Protein AF-A0A9J5XJ11-F1 (afdb_monomer)

Secondary structure (DSSP, 8-state):
---HHHHHHH---GGGS-TT-SS-----EEEEEEEEEEEE-SS-EEEEEEEEEE-TT--EEEEEEEEETTS-EEEEE-PPPP-

Mean predicted aligned error: 7.83 Å

Radius of gyration: 14.45 Å; Cα contacts (8 Å, |Δi|>4): 140; chains: 1; bounding box: 34×23×38 Å

pLDDT: mean 79.53, std 13.99, range [31.28, 92.75]

Organism: Solanum commersonii (NCBI:txid4109)

Sequence (83 aa):
MATEMELAKQSVPINKILKSSVDSVMRVLVIRRGSVIPY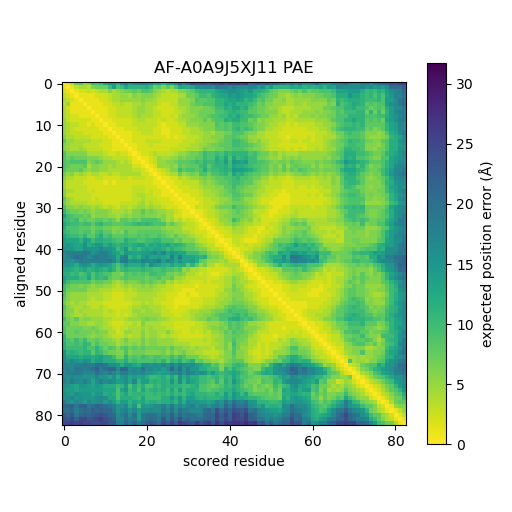KNSRHEGTFRTIILVDEEVTTLTLSLTLFYNGSYLLYLSHPSPA

Structure (mmCIF, N/CA/C/O backbone):
data_AF-A0A9J5XJ11-F1
#
_entry.id   AF-A0A9J5XJ11-F1
#
loop_
_atom_site.group_PDB
_atom_site.id
_atom_site.type_symbol
_atom_site.label_atom_id
_atom_site.label_alt_id
_atom_site.label_comp_id
_atom_site.label_asym_id
_atom_site.label_entity_id
_atom_site.label_seq_id
_atom_site.pdbx_PDB_ins_code
_atom_site.Cartn_x
_atom_site.Cartn_y
_atom_site.Cartn_z
_atom_site.occupancy
_atom_site.B_iso_or_equiv
_atom_site.auth_seq_id
_atom_site.auth_comp_id
_atom_site.auth_asym_id
_atom_site.auth_atom_id
_atom_site.pdbx_PDB_model_num
ATOM 1 N N . MET A 1 1 ? 13.669 -1.732 15.814 1.00 69.94 1 MET A N 1
ATOM 2 C CA . MET A 1 1 ? 12.490 -1.855 14.931 1.00 69.94 1 MET A CA 1
ATOM 3 C C . MET A 1 1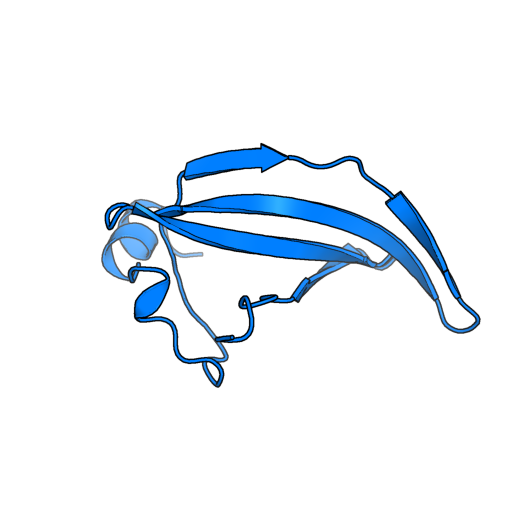 ? 11.291 -2.102 15.820 1.00 69.94 1 MET A C 1
ATOM 5 O O . MET A 1 1 ? 11.423 -2.917 16.724 1.00 69.94 1 MET A O 1
ATOM 9 N N . ALA A 1 2 ? 10.191 -1.379 15.613 1.00 76.19 2 ALA A N 1
ATOM 10 C CA . ALA A 1 2 ? 8.950 -1.631 16.339 1.00 76.19 2 ALA A CA 1
ATOM 11 C C . ALA A 1 2 ? 8.387 -3.008 15.953 1.00 76.19 2 ALA A C 1
ATOM 13 O O . ALA A 1 2 ? 8.512 -3.438 14.805 1.00 76.19 2 ALA A O 1
ATOM 14 N N . THR A 1 3 ? 7.797 -3.703 16.915 1.00 89.38 3 THR A N 1
ATOM 15 C CA . THR A 1 3 ? 7.071 -4.955 16.695 1.00 89.38 3 THR A CA 1
ATOM 16 C C . THR A 1 3 ? 5.774 -4.696 15.930 1.00 89.38 3 THR A C 1
ATOM 18 O O . THR A 1 3 ? 5.232 -3.590 15.951 1.00 89.38 3 THR A O 1
ATOM 21 N N . GLU A 1 4 ? 5.226 -5.728 15.286 1.00 85.81 4 GLU A N 1
ATOM 22 C CA . GLU A 1 4 ? 3.917 -5.638 14.623 1.00 85.81 4 GLU A CA 1
ATOM 23 C C . GLU A 1 4 ? 2.837 -5.113 15.580 1.00 85.81 4 GLU A C 1
ATOM 25 O O . GLU A 1 4 ? 2.051 -4.247 15.210 1.00 85.81 4 GLU A O 1
ATOM 30 N N . MET A 1 5 ? 2.850 -5.566 16.838 1.00 90.38 5 MET A N 1
ATOM 31 C CA . MET A 1 5 ? 1.896 -5.132 17.858 1.00 90.38 5 MET A CA 1
ATOM 32 C C . MET A 1 5 ? 2.052 -3.648 18.231 1.00 90.38 5 MET A C 1
ATOM 34 O O . MET A 1 5 ? 1.065 -2.985 18.546 1.00 90.38 5 MET A O 1
ATOM 38 N N . GLU A 1 6 ? 3.270 -3.105 18.205 1.00 90.81 6 GLU A N 1
ATOM 39 C CA . GLU A 1 6 ? 3.514 -1.677 18.443 1.00 90.81 6 GLU A CA 1
ATOM 40 C C . GLU A 1 6 ? 3.061 -0.824 17.254 1.00 90.81 6 GLU A C 1
ATOM 42 O O . GLU A 1 6 ? 2.388 0.186 17.454 1.00 90.81 6 GLU A O 1
ATOM 47 N N . LEU A 1 7 ? 3.340 -1.264 16.024 1.00 88.44 7 LEU A N 1
ATOM 48 C CA . LEU A 1 7 ? 2.872 -0.606 14.798 1.00 88.44 7 LEU A CA 1
ATOM 49 C C . LEU A 1 7 ? 1.343 -0.642 14.686 1.00 88.44 7 LEU A C 1
ATOM 51 O O . LEU A 1 7 ? 0.708 0.351 14.341 1.00 88.44 7 LEU A O 1
ATOM 55 N N . ALA A 1 8 ? 0.736 -1.763 15.065 1.00 87.00 8 ALA A N 1
ATOM 56 C CA . ALA A 1 8 ? -0.704 -1.953 15.124 1.00 87.00 8 ALA A CA 1
ATOM 57 C C . ALA A 1 8 ? -1.412 -0.933 16.030 1.00 87.00 8 ALA A C 1
ATOM 59 O O . ALA A 1 8 ? -2.550 -0.570 15.745 1.00 87.00 8 ALA A O 1
ATOM 60 N N . LYS A 1 9 ? -0.762 -0.459 17.102 1.00 89.75 9 LYS A N 1
ATOM 61 C CA . LYS A 1 9 ? -1.311 0.575 17.999 1.00 89.75 9 LYS A CA 1
ATOM 62 C C . LYS A 1 9 ? -1.188 1.989 17.433 1.00 89.75 9 LYS A C 1
ATOM 64 O O . LYS A 1 9 ? -1.9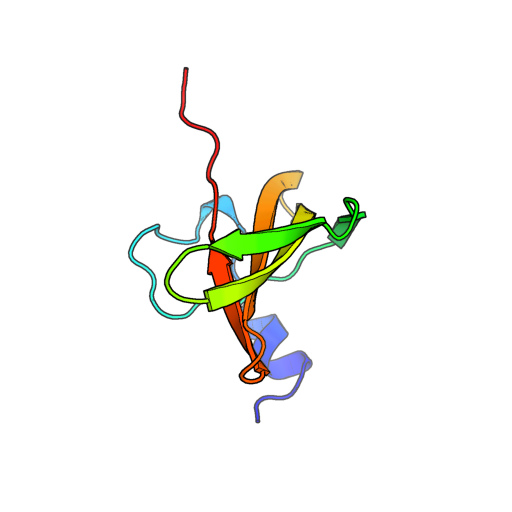09 2.877 17.869 1.00 89.75 9 LYS A O 1
ATOM 69 N N . GLN A 1 10 ? -0.266 2.194 16.496 1.00 89.75 10 GLN A N 1
ATOM 70 C CA . GLN A 1 10 ? -0.006 3.481 15.848 1.00 89.75 10 GLN A CA 1
ATOM 71 C C . GLN A 1 10 ? -0.749 3.619 14.515 1.00 89.75 10 GLN A C 1
ATOM 73 O O . GLN A 1 10 ? -0.715 4.683 13.902 1.00 89.75 10 GLN A O 1
ATOM 78 N N . SER A 1 11 ? -1.398 2.547 14.045 1.00 90.88 11 SER A N 1
ATOM 79 C CA . SER A 1 11 ? -2.040 2.545 12.740 1.00 90.88 11 SER A CA 1
ATOM 80 C C . SER A 1 11 ? -3.267 3.447 12.710 1.00 90.88 11 SER A C 1
ATOM 82 O O . SER A 1 11 ? -4.131 3.341 13.581 1.00 90.88 11 SER A O 1
ATOM 84 N N . VAL A 1 12 ? -3.380 4.261 11.665 1.00 91.06 12 VAL A N 1
ATOM 85 C CA . VAL A 1 12 ? -4.567 5.073 11.385 1.00 91.06 12 VAL A CA 1
ATOM 86 C C . VAL A 1 12 ? -5.280 4.580 10.117 1.00 91.06 12 VAL A C 1
ATOM 88 O O . VAL A 1 12 ? -4.619 4.062 9.210 1.00 91.06 12 VAL A O 1
ATOM 91 N N . PRO A 1 13 ? -6.614 4.737 10.033 1.00 90.44 13 PRO A N 1
ATOM 92 C CA . PRO A 1 13 ? -7.368 4.541 8.797 1.00 90.44 13 PRO A CA 1
ATOM 93 C C . PRO A 1 13 ? -6.834 5.405 7.651 1.00 90.44 13 PRO A C 1
ATOM 95 O O . PRO A 1 13 ? -6.332 6.510 7.869 1.00 90.44 13 PRO A O 1
ATOM 98 N N . ILE A 1 14 ? -6.983 4.920 6.420 1.00 88.94 14 ILE A N 1
ATOM 99 C CA . ILE A 1 14 ? -6.462 5.546 5.198 1.00 88.94 14 ILE A CA 1
ATOM 100 C C . ILE A 1 14 ? -6.969 6.983 5.055 1.00 88.94 14 ILE A C 1
ATOM 102 O O . ILE A 1 14 ? -6.196 7.885 4.741 1.00 88.94 14 ILE A O 1
ATOM 106 N N . ASN A 1 15 ? -8.259 7.213 5.302 1.00 87.44 15 ASN A N 1
ATOM 107 C CA . ASN A 1 15 ? -8.895 8.526 5.161 1.00 87.44 15 ASN A CA 1
ATOM 108 C C . ASN A 1 15 ? -8.385 9.583 6.164 1.00 87.44 15 ASN A C 1
ATOM 110 O O . ASN A 1 15 ? -8.594 10.777 5.953 1.00 87.44 15 ASN A O 1
ATOM 114 N N . LYS A 1 16 ? -7.706 9.159 7.237 1.00 88.88 16 LYS A N 1
ATOM 115 C CA . LYS A 1 16 ? -7.131 10.021 8.280 1.00 88.88 16 LYS A CA 1
ATOM 116 C C . LYS A 1 16 ? -5.656 10.333 8.035 1.00 88.88 16 LYS A C 1
ATOM 118 O O . LYS A 1 16 ? -5.078 11.144 8.758 1.00 88.88 16 LYS A O 1
ATOM 123 N N . ILE A 1 17 ? -5.042 9.732 7.015 1.00 86.69 17 ILE A N 1
ATOM 124 C CA . ILE A 1 17 ? -3.668 10.042 6.625 1.00 86.69 17 ILE A CA 1
ATOM 125 C C . ILE A 1 17 ? -3.657 11.392 5.910 1.00 86.69 17 ILE A C 1
ATOM 127 O O . ILE A 1 17 ? -4.201 11.556 4.817 1.00 86.69 17 ILE A O 1
ATOM 131 N N . LEU A 1 18 ? -3.008 12.379 6.527 1.00 83.56 18 LEU A N 1
ATOM 132 C CA . LEU A 1 18 ? -2.822 13.689 5.913 1.00 83.56 18 LEU A CA 1
ATOM 133 C C . LEU A 1 18 ? -1.887 13.578 4.704 1.00 83.56 18 LEU A C 1
ATOM 135 O O . LEU A 1 18 ? -0.840 12.942 4.773 1.00 83.56 18 LEU A O 1
ATOM 139 N N . LYS A 1 19 ? -2.212 14.276 3.610 1.00 77.44 19 LYS A N 1
ATOM 140 C CA . LYS A 1 19 ? -1.378 14.297 2.390 1.00 77.44 19 LYS A CA 1
ATOM 141 C C . LYS A 1 19 ? 0.045 14.812 2.631 1.00 77.44 19 LYS A C 1
ATOM 143 O O . LYS A 1 19 ? 0.956 14.432 1.907 1.00 77.44 19 LYS A O 1
ATOM 148 N N . SER A 1 20 ? 0.225 15.689 3.617 1.00 80.81 20 SER A N 1
ATOM 149 C CA . SER A 1 20 ? 1.525 16.237 4.019 1.00 80.81 20 SER A CA 1
ATOM 150 C C . SER A 1 20 ? 2.252 15.372 5.050 1.00 80.81 20 SER A C 1
ATOM 152 O O . SER A 1 20 ? 3.305 15.775 5.540 1.00 80.81 20 SER A O 1
ATOM 154 N N . SER A 1 21 ? 1.674 14.232 5.438 1.00 80.81 21 SER A N 1
ATOM 155 C CA . SER A 1 21 ? 2.279 13.342 6.417 1.00 80.81 21 SER A CA 1
ATOM 156 C C . SER A 1 21 ? 3.546 12.714 5.844 1.00 80.81 21 SER A C 1
ATOM 158 O O . SER A 1 21 ? 3.533 12.167 4.742 1.00 80.81 21 SER A O 1
ATOM 160 N N . VAL A 1 22 ? 4.642 12.816 6.594 1.00 80.44 22 VAL A N 1
ATOM 161 C CA . VAL A 1 22 ? 5.957 12.283 6.204 1.00 80.44 22 VAL A CA 1
ATOM 162 C C . VAL A 1 22 ? 6.149 10.857 6.728 1.00 80.44 22 VAL A C 1
ATOM 164 O O . VAL A 1 22 ? 6.913 10.091 6.150 1.00 80.44 22 VAL A O 1
ATOM 167 N N . ASP A 1 23 ? 5.427 10.491 7.790 1.00 84.81 23 ASP A N 1
ATOM 168 C CA . ASP A 1 23 ? 5.460 9.161 8.389 1.00 84.81 23 ASP A CA 1
ATOM 169 C C . ASP A 1 23 ? 4.056 8.763 8.856 1.00 84.81 23 ASP A C 1
ATOM 171 O O . ASP A 1 23 ? 3.341 9.543 9.491 1.00 84.81 23 ASP A O 1
ATOM 175 N N . SER A 1 24 ? 3.602 7.572 8.477 1.00 86.00 24 SER A N 1
ATOM 176 C CA . SER A 1 24 ? 2.279 7.059 8.832 1.00 86.00 24 SER A CA 1
ATOM 177 C C . SER A 1 24 ? 2.258 5.543 8.775 1.00 86.00 24 SER A C 1
ATOM 179 O O . SER A 1 24 ? 2.733 4.927 7.822 1.00 86.00 24 SER A O 1
ATOM 181 N N . VAL A 1 25 ? 1.627 4.949 9.783 1.00 89.19 25 VAL A N 1
ATOM 182 C CA . VAL A 1 25 ? 1.388 3.512 9.853 1.00 89.19 25 VAL A CA 1
ATOM 183 C C . VAL A 1 25 ? -0.076 3.258 9.516 1.00 89.19 25 VAL A C 1
ATOM 185 O O . VAL A 1 25 ? -0.964 3.953 10.006 1.00 89.19 25 VAL A O 1
ATOM 188 N N . MET A 1 26 ? -0.341 2.255 8.683 1.00 89.69 26 MET A N 1
ATOM 189 C C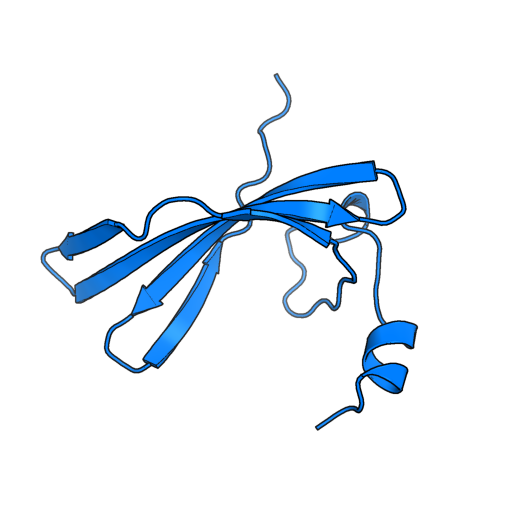A . MET A 1 26 ? -1.699 1.831 8.339 1.00 89.69 26 MET A CA 1
ATOM 190 C C . MET A 1 26 ? -1.808 0.313 8.394 1.00 89.69 26 MET A C 1
ATOM 192 O O . MET A 1 26 ? -0.846 -0.398 8.094 1.00 89.69 26 MET A O 1
ATOM 196 N N . ARG A 1 27 ? -2.998 -0.180 8.740 1.00 90.88 27 ARG A N 1
ATOM 197 C CA . ARG A 1 27 ? -3.342 -1.596 8.640 1.00 90.88 27 ARG A CA 1
ATOM 198 C C . ARG A 1 27 ? -4.342 -1.771 7.515 1.00 90.88 27 ARG A C 1
ATOM 200 O O . ARG A 1 27 ? -5.380 -1.119 7.494 1.00 90.88 27 ARG A O 1
ATOM 207 N N . VAL A 1 28 ? -3.991 -2.621 6.563 1.00 90.50 28 VAL A N 1
ATOM 208 C CA . VAL A 1 28 ? -4.715 -2.743 5.301 1.00 90.50 28 VAL A CA 1
ATOM 209 C C . VAL A 1 28 ? -4.752 -4.188 4.839 1.00 90.50 28 VAL A C 1
ATOM 211 O O . VAL A 1 28 ? -3.809 -4.953 5.047 1.00 90.50 28 VAL A O 1
ATOM 214 N N . LEU A 1 29 ? -5.822 -4.536 4.140 1.00 91.69 29 LEU A N 1
ATOM 215 C CA . LEU A 1 29 ? -5.919 -5.741 3.339 1.00 91.69 29 LEU A CA 1
ATOM 216 C C . LEU A 1 29 ? -5.548 -5.412 1.889 1.00 91.69 29 LEU A C 1
ATOM 218 O O . LEU A 1 29 ? -6.092 -4.494 1.275 1.00 91.69 29 LEU A O 1
ATOM 222 N N . VAL A 1 30 ? -4.633 -6.192 1.315 1.00 90.31 30 VAL A N 1
ATOM 223 C CA . VAL A 1 30 ? -4.291 -6.095 -0.109 1.00 90.31 30 VAL A CA 1
ATOM 224 C C . VAL A 1 30 ? -5.320 -6.876 -0.922 1.00 90.31 30 VAL A C 1
ATOM 226 O O . VAL A 1 30 ? -5.279 -8.104 -0.938 1.00 90.31 30 VAL A O 1
ATOM 229 N N . ILE A 1 31 ? -6.207 -6.178 -1.632 1.00 92.75 31 ILE A N 1
ATOM 230 C CA . ILE A 1 31 ? -7.288 -6.816 -2.406 1.00 92.75 31 ILE A CA 1
ATOM 231 C C . ILE A 1 31 ? -6.917 -7.067 -3.866 1.00 92.75 31 ILE A C 1
ATOM 233 O O . ILE A 1 31 ? -7.452 -7.973 -4.499 1.00 92.75 31 ILE A O 1
ATOM 237 N N . ARG A 1 32 ? -5.976 -6.296 -4.424 1.00 90.88 32 ARG A N 1
ATOM 238 C CA . ARG A 1 32 ? -5.490 -6.519 -5.789 1.00 90.88 32 ARG A CA 1
ATOM 239 C C . ARG A 1 32 ? -4.028 -6.148 -5.911 1.00 90.88 32 ARG A C 1
ATOM 241 O O . ARG A 1 32 ? -3.586 -5.123 -5.403 1.00 90.88 32 ARG A O 1
ATOM 248 N N . ARG A 1 33 ? -3.286 -6.960 -6.658 1.00 89.75 33 ARG A N 1
ATOM 249 C CA . ARG A 1 33 ? -1.917 -6.653 -7.064 1.00 89.75 33 ARG A CA 1
ATOM 250 C C . ARG A 1 33 ? -1.865 -6.593 -8.584 1.00 89.75 33 ARG A C 1
ATOM 252 O O . ARG A 1 33 ? -2.180 -7.574 -9.248 1.00 89.75 33 ARG A O 1
ATOM 259 N N . GLY A 1 34 ? -1.493 -5.440 -9.120 1.00 85.94 34 GLY A N 1
ATOM 260 C CA . GLY A 1 34 ? -1.255 -5.245 -10.543 1.00 85.94 34 GLY A CA 1
ATOM 261 C C . GLY A 1 34 ? 0.018 -5.945 -11.015 1.00 85.94 34 GLY A C 1
ATOM 262 O O . GLY A 1 34 ? 0.821 -6.442 -10.209 1.00 85.94 34 GLY A O 1
ATOM 263 N N . SER A 1 35 ? 0.191 -5.966 -12.335 1.00 85.25 35 SER A N 1
ATOM 264 C CA . SER A 1 35 ? 1.413 -6.433 -12.986 1.00 85.25 35 SER A CA 1
ATOM 265 C C . SER A 1 35 ? 2.597 -5.544 -12.617 1.00 85.25 35 SER A C 1
ATOM 267 O O . SER A 1 35 ? 2.442 -4.345 -12.385 1.00 85.25 35 SER A O 1
ATOM 269 N N . VAL A 1 36 ? 3.782 -6.147 -12.561 1.00 86.31 36 VAL A N 1
ATOM 270 C CA . VAL A 1 36 ? 5.038 -5.405 -12.445 1.00 86.31 36 VAL A CA 1
ATOM 271 C C . VAL A 1 36 ? 5.408 -4.915 -13.840 1.00 86.31 36 VAL A C 1
ATOM 273 O O . VAL A 1 36 ? 5.549 -5.719 -14.758 1.00 86.31 36 VAL A O 1
ATOM 276 N N . ILE A 1 37 ? 5.526 -3.602 -13.999 1.00 87.56 37 ILE A N 1
ATOM 277 C CA . ILE A 1 37 ? 5.832 -2.943 -15.265 1.00 87.56 37 ILE A CA 1
ATOM 278 C C . ILE A 1 37 ? 7.248 -2.370 -15.157 1.00 87.56 37 ILE A C 1
ATOM 280 O O . ILE A 1 37 ? 7.468 -1.455 -14.360 1.00 87.56 37 ILE A O 1
ATOM 284 N N . PRO A 1 38 ? 8.232 -2.892 -15.906 1.00 85.88 38 PRO A N 1
ATOM 285 C CA . PRO A 1 38 ? 9.552 -2.281 -15.959 1.00 85.88 38 PRO A CA 1
ATOM 286 C C . PRO A 1 38 ? 9.472 -0.925 -16.668 1.00 85.88 38 PRO A C 1
ATOM 288 O O . PRO A 1 38 ? 8.736 -0.766 -17.641 1.00 85.88 38 PRO A O 1
ATOM 291 N N . TYR A 1 39 ? 10.247 0.051 -16.203 1.00 83.00 39 TYR A N 1
ATOM 292 C CA . TYR A 1 39 ? 10.412 1.331 -16.884 1.00 83.00 39 TYR A CA 1
ATOM 293 C C . TYR A 1 39 ? 11.889 1.699 -16.979 1.00 83.00 39 TYR A C 1
ATOM 295 O O . TYR A 1 39 ? 12.695 1.382 -16.106 1.00 83.00 39 TYR A O 1
ATOM 303 N N . LYS A 1 40 ? 12.234 2.411 -18.050 1.00 83.88 40 LYS A N 1
ATOM 304 C CA . LYS A 1 40 ? 13.561 2.976 -18.275 1.00 83.88 40 LYS A CA 1
ATOM 305 C C . LYS A 1 40 ? 13.391 4.381 -18.827 1.00 83.88 40 LYS A C 1
ATOM 307 O O . LYS A 1 40 ? 12.759 4.562 -19.863 1.00 83.88 40 LYS A O 1
ATOM 312 N N . ASN A 1 41 ? 13.918 5.373 -18.120 1.00 78.38 41 ASN A N 1
ATOM 313 C CA . ASN A 1 41 ? 13.978 6.753 -18.590 1.00 78.38 41 ASN A CA 1
ATOM 314 C C . ASN A 1 41 ? 15.440 7.218 -18.693 1.00 78.38 41 ASN A C 1
ATOM 316 O O . ASN A 1 41 ? 16.364 6.465 -18.390 1.00 78.38 41 ASN A O 1
ATOM 320 N N . SER A 1 42 ? 15.658 8.458 -19.134 1.00 80.12 42 SER A N 1
ATOM 321 C CA . SER A 1 42 ? 17.000 9.029 -19.325 1.00 80.12 42 SER A CA 1
ATOM 322 C C . SER A 1 42 ? 17.829 9.151 -18.041 1.00 80.12 42 SER A C 1
ATOM 324 O O . SER A 1 42 ? 19.027 9.403 -18.123 1.00 80.12 42 SER A O 1
ATOM 326 N N . ARG A 1 43 ? 17.207 9.000 -16.865 1.00 76.00 43 ARG A N 1
ATOM 327 C CA . ARG A 1 43 ? 17.855 9.116 -15.554 1.00 76.00 43 ARG A CA 1
ATOM 328 C C . ARG A 1 43 ? 18.026 7.760 -14.872 1.00 76.00 43 ARG A C 1
ATOM 330 O O . ARG A 1 43 ? 19.077 7.521 -14.297 1.00 76.00 43 ARG A O 1
ATOM 337 N N . HIS A 1 44 ? 17.006 6.901 -14.907 1.00 74.69 44 HIS A N 1
ATOM 338 C CA . HIS A 1 44 ? 16.975 5.644 -14.161 1.00 74.69 44 HIS A CA 1
ATOM 339 C C . HIS A 1 44 ? 16.126 4.571 -14.846 1.00 74.69 44 HIS A C 1
ATOM 341 O O . HIS A 1 44 ? 15.151 4.854 -15.550 1.00 74.69 44 HIS A O 1
ATOM 347 N N . GLU A 1 45 ? 16.469 3.324 -14.548 1.00 82.19 45 GLU A N 1
ATOM 348 C CA . GLU A 1 45 ? 15.600 2.163 -14.700 1.00 82.19 45 GLU A CA 1
ATOM 349 C C . GLU A 1 45 ? 14.936 1.807 -13.365 1.00 82.19 45 GLU A C 1
ATOM 351 O O . GLU A 1 45 ? 15.419 2.166 -12.285 1.00 82.19 45 GLU A O 1
ATOM 356 N N . GLY A 1 46 ? 13.803 1.118 -13.436 1.00 84.06 46 GLY A N 1
ATOM 357 C CA . GLY A 1 46 ? 13.063 0.661 -12.270 1.00 84.06 46 GLY A CA 1
ATOM 358 C C . GLY A 1 46 ? 11.900 -0.237 -12.646 1.00 84.06 46 GLY A C 1
ATOM 359 O O . GLY A 1 46 ? 11.687 -0.582 -13.810 1.00 84.06 46 GLY A O 1
ATOM 360 N N . THR A 1 47 ? 11.123 -0.612 -11.640 1.00 84.31 47 THR A N 1
ATOM 361 C CA . THR A 1 47 ? 9.848 -1.297 -11.844 1.00 84.31 47 THR A CA 1
ATOM 362 C C . THR A 1 47 ? 8.743 -0.562 -11.111 1.00 84.31 47 THR A C 1
ATOM 364 O O . THR A 1 47 ? 8.944 0.007 -10.042 1.00 84.31 47 THR A O 1
ATOM 367 N N . PHE A 1 48 ? 7.566 -0.547 -11.712 1.00 84.56 48 PHE A N 1
ATOM 368 C CA . PHE A 1 48 ? 6.363 0.039 -11.156 1.00 84.56 48 PHE A CA 1
ATOM 369 C C . PHE A 1 48 ? 5.320 -1.057 -10.946 1.00 84.56 48 PHE A C 1
ATOM 371 O O . PHE A 1 48 ? 5.169 -1.947 -11.783 1.00 84.56 48 PHE A O 1
ATOM 378 N N . ARG A 1 49 ? 4.571 -0.995 -9.846 1.00 85.31 49 ARG A N 1
ATOM 379 C CA . ARG A 1 49 ? 3.454 -1.900 -9.577 1.00 85.31 49 ARG A CA 1
ATOM 380 C C . ARG A 1 49 ? 2.311 -1.162 -8.902 1.00 85.31 49 ARG A C 1
ATOM 382 O O . ARG A 1 49 ? 2.502 -0.521 -7.875 1.00 85.31 49 ARG A O 1
ATOM 389 N N . THR A 1 50 ? 1.100 -1.345 -9.409 1.00 86.44 50 THR A N 1
ATOM 390 C CA . THR A 1 50 ? -0.108 -0.871 -8.726 1.00 86.44 50 THR A CA 1
ATOM 391 C C . THR A 1 50 ? -0.596 -1.900 -7.707 1.00 86.44 50 THR A C 1
ATOM 393 O O . THR A 1 50 ? -0.610 -3.099 -7.988 1.00 86.44 50 THR A O 1
ATOM 396 N N . ILE A 1 51 ? -1.027 -1.457 -6.531 1.00 88.81 51 ILE A N 1
ATOM 397 C CA . ILE A 1 51 ? -1.634 -2.288 -5.487 1.00 88.81 51 ILE A CA 1
ATOM 398 C C . ILE A 1 51 ? -2.926 -1.603 -5.044 1.00 88.81 51 ILE A C 1
ATOM 400 O O . ILE A 1 51 ? -2.938 -0.393 -4.858 1.00 88.81 51 ILE A O 1
ATOM 404 N N . ILE A 1 52 ? -4.010 -2.357 -4.884 1.00 88.31 52 ILE A N 1
ATOM 405 C CA . ILE A 1 52 ? -5.251 -1.842 -4.301 1.00 88.31 52 ILE A CA 1
ATOM 406 C C . ILE A 1 52 ? -5.359 -2.375 -2.879 1.00 88.31 52 ILE A C 1
ATOM 408 O O . ILE A 1 52 ? -5.252 -3.585 -2.647 1.00 88.31 52 ILE A O 1
ATOM 412 N N . LEU A 1 53 ? -5.554 -1.448 -1.952 1.00 90.06 53 LEU A N 1
ATOM 413 C CA . LEU A 1 53 ? -5.678 -1.677 -0.524 1.00 90.06 53 LEU A CA 1
ATOM 414 C C . LEU A 1 53 ? -7.079 -1.303 -0.055 1.00 90.06 53 LEU A C 1
ATOM 416 O O . LEU A 1 53 ? -7.701 -0.405 -0.622 1.00 90.06 53 LEU A O 1
ATOM 420 N N . VAL A 1 54 ? -7.535 -1.956 1.005 1.00 90.81 54 VAL A N 1
ATOM 421 C CA . VAL A 1 54 ? -8.714 -1.551 1.771 1.00 90.81 54 VAL A CA 1
ATOM 422 C C . VAL A 1 54 ? -8.373 -1.577 3.258 1.00 90.81 54 VAL A C 1
ATOM 424 O O . VAL A 1 54 ? -7.642 -2.467 3.696 1.00 90.81 54 VAL A O 1
ATOM 427 N N . ASP A 1 55 ? -8.844 -0.597 4.019 1.00 91.75 55 ASP A N 1
ATOM 428 C CA . ASP A 1 55 ? -8.711 -0.582 5.478 1.00 91.75 55 ASP A CA 1
ATOM 429 C C . ASP A 1 55 ? -9.969 -1.113 6.185 1.00 91.75 55 ASP A C 1
ATOM 431 O O . ASP A 1 55 ? -10.928 -1.568 5.558 1.00 91.75 55 ASP A O 1
ATOM 435 N N . GLU A 1 56 ? -9.949 -1.071 7.516 1.00 89.81 56 GLU A N 1
ATOM 436 C CA . GLU A 1 56 ? -11.063 -1.497 8.369 1.00 89.81 56 GLU A CA 1
ATOM 437 C C . GLU A 1 56 ? -12.315 -0.609 8.215 1.00 89.81 56 GLU A C 1
ATOM 439 O O . GLU A 1 56 ? -13.423 -1.079 8.460 1.00 89.81 56 GLU A O 1
ATOM 444 N N . GLU A 1 57 ? -12.169 0.642 7.760 1.00 90.88 57 GLU A N 1
ATOM 445 C CA . GLU A 1 57 ? -13.286 1.557 7.472 1.00 90.88 57 GLU A CA 1
ATOM 446 C C . GLU A 1 57 ? -13.834 1.374 6.039 1.00 90.88 57 GLU A C 1
ATOM 448 O O . GLU A 1 57 ? -14.659 2.162 5.577 1.00 90.88 57 GLU A O 1
ATOM 453 N N . VAL A 1 58 ? -13.401 0.326 5.322 1.00 87.69 58 VAL A N 1
ATOM 454 C CA . VAL A 1 58 ? -13.774 0.039 3.923 1.00 87.69 58 VAL A CA 1
ATOM 455 C C . VAL A 1 58 ? -13.334 1.161 2.966 1.00 87.69 58 VAL A C 1
ATOM 457 O O . VAL A 1 58 ? -13.846 1.31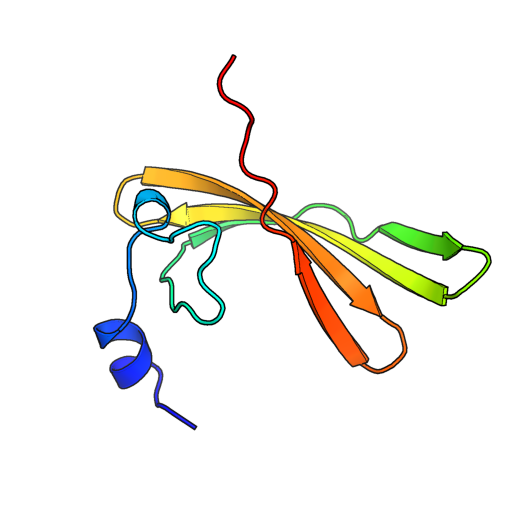3 1.856 1.00 87.69 58 VAL A O 1
ATOM 460 N N . THR A 1 59 ? -12.326 1.942 3.357 1.00 89.44 59 THR A N 1
ATOM 461 C CA . THR A 1 59 ? -11.724 2.954 2.493 1.00 89.44 59 THR A CA 1
ATOM 462 C C . THR A 1 59 ? -10.770 2.270 1.527 1.00 89.44 59 THR A C 1
ATOM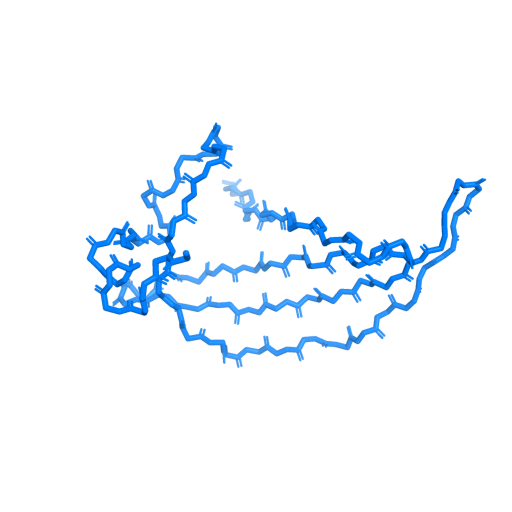 464 O O . THR A 1 59 ? -9.800 1.630 1.931 1.00 89.44 59 THR A O 1
ATOM 467 N N . THR A 1 60 ? -11.019 2.415 0.227 1.00 87.25 60 THR A N 1
ATOM 468 C CA . THR A 1 60 ? -10.142 1.861 -0.808 1.00 87.25 60 THR A CA 1
ATOM 469 C C . THR A 1 60 ? -9.071 2.857 -1.221 1.00 87.25 60 THR A C 1
ATOM 471 O O . THR A 1 60 ? -9.374 4.012 -1.521 1.00 87.25 60 THR A O 1
ATOM 474 N N . LEU A 1 61 ? -7.834 2.387 -1.344 1.00 84.38 61 LEU A N 1
ATOM 475 C CA . LEU A 1 61 ? -6.707 3.178 -1.819 1.00 84.38 61 LEU A CA 1
ATOM 476 C C . LEU A 1 61 ? -5.989 2.443 -2.943 1.00 84.38 61 LEU A C 1
ATOM 478 O O . LEU A 1 61 ? -5.568 1.296 -2.792 1.00 84.38 61 LEU A O 1
ATOM 482 N N . THR A 1 62 ? -5.817 3.130 -4.070 1.00 84.38 62 THR A N 1
ATOM 483 C CA . THR A 1 62 ? -4.946 2.654 -5.143 1.00 84.38 62 THR A CA 1
ATOM 484 C C . THR A 1 62 ? -3.560 3.237 -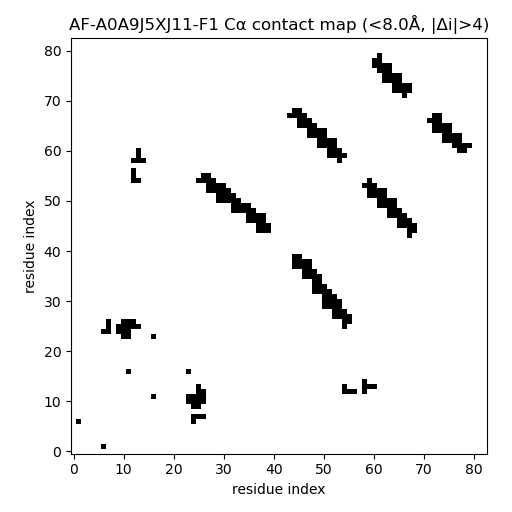4.930 1.00 84.38 62 THR A C 1
ATOM 486 O O . THR A 1 62 ? -3.366 4.449 -4.948 1.00 84.38 62 THR A O 1
ATOM 489 N N . LEU A 1 63 ? -2.591 2.360 -4.714 1.00 80.88 63 LEU A N 1
ATOM 490 C CA . LEU A 1 63 ? -1.196 2.711 -4.537 1.00 80.88 63 LEU A CA 1
ATOM 491 C C . LEU A 1 63 ? -0.375 2.368 -5.761 1.00 80.88 63 LEU A C 1
ATOM 493 O O . LEU A 1 63 ? -0.535 1.313 -6.372 1.00 80.88 63 LEU A O 1
ATOM 497 N N . SER A 1 64 ? 0.572 3.248 -6.037 1.00 75.81 64 SER A N 1
ATOM 498 C CA . SER A 1 64 ? 1.597 3.089 -7.049 1.00 75.81 64 SER A CA 1
ATOM 499 C C . SER A 1 64 ? 2.939 2.894 -6.353 1.00 75.81 64 SER A C 1
ATOM 501 O O . SER A 1 64 ? 3.465 3.820 -5.734 1.00 75.81 64 SER A O 1
ATOM 503 N N . LEU A 1 65 ? 3.477 1.677 -6.412 1.00 75.19 65 LEU A N 1
ATOM 504 C CA . LEU A 1 65 ? 4.783 1.336 -5.862 1.00 75.19 65 LEU A CA 1
ATOM 505 C C . LEU A 1 65 ? 5.839 1.446 -6.960 1.00 75.19 65 LEU A C 1
ATOM 507 O O . LEU A 1 65 ? 5.761 0.721 -7.952 1.00 75.19 65 LEU A O 1
ATOM 511 N N . THR A 1 66 ? 6.844 2.291 -6.752 1.00 73.25 66 THR A N 1
ATOM 512 C CA . THR A 1 66 ? 7.992 2.419 -7.653 1.00 73.25 66 THR A CA 1
ATOM 513 C C . THR A 1 66 ? 9.239 1.888 -6.954 1.00 73.25 66 THR A C 1
ATOM 515 O O . THR A 1 66 ? 9.661 2.419 -5.926 1.00 73.25 66 THR A O 1
ATOM 518 N N . LEU A 1 67 ? 9.833 0.835 -7.511 1.00 69.38 67 LEU A N 1
ATOM 519 C CA . LEU A 1 67 ? 11.110 0.275 -7.085 1.00 69.38 67 LEU A CA 1
ATOM 520 C C . LEU A 1 67 ? 12.219 0.799 -8.001 1.00 69.38 67 LEU A C 1
ATOM 522 O O . LEU A 1 67 ? 12.201 0.545 -9.209 1.00 69.38 67 LEU A O 1
ATOM 526 N N . PHE A 1 68 ? 13.206 1.469 -7.417 1.00 67.69 68 PHE A N 1
ATOM 527 C CA . PHE A 1 68 ? 14.432 1.850 -8.114 1.00 67.69 68 PHE A CA 1
ATOM 528 C C . PHE A 1 68 ? 15.484 0.743 -7.975 1.00 67.69 68 PHE A C 1
ATOM 530 O O . PHE A 1 68 ? 15.570 0.078 -6.943 1.00 67.69 68 PHE A O 1
ATOM 537 N N . TYR A 1 69 ? 16.321 0.559 -9.002 1.00 62.12 69 TYR A N 1
ATOM 538 C CA . TYR A 1 69 ? 17.364 -0.483 -9.019 1.00 62.12 69 TYR A CA 1
ATOM 539 C C . TYR A 1 69 ? 18.392 -0.368 -7.885 1.00 62.12 69 TYR A C 1
ATOM 541 O O . TYR A 1 69 ? 19.029 -1.354 -7.531 1.00 62.12 69 TYR A O 1
ATOM 549 N N . ASN A 1 70 ? 18.522 0.804 -7.260 1.00 65.75 70 ASN A N 1
ATOM 550 C CA . ASN A 1 70 ? 19.358 1.002 -6.075 1.00 65.75 70 ASN A CA 1
ATOM 551 C C . ASN A 1 70 ? 18.753 0.407 -4.780 1.00 65.75 70 ASN A C 1
ATOM 553 O O . ASN A 1 70 ? 19.244 0.699 -3.693 1.00 65.75 70 ASN A O 1
ATOM 557 N N . GLY A 1 71 ? 17.670 -0.373 -4.874 1.00 58.06 71 GLY A N 1
ATOM 558 C CA . GLY A 1 71 ? 16.983 -0.984 -3.733 1.00 58.06 71 GLY A CA 1
ATOM 559 C C . GLY A 1 71 ? 16.104 -0.017 -2.934 1.00 58.06 71 GLY A C 1
ATOM 560 O O . GLY A 1 71 ? 15.561 -0.410 -1.903 1.00 58.06 71 GLY A O 1
ATOM 561 N N . SER A 1 72 ? 15.945 1.233 -3.390 1.00 61.16 72 SER A N 1
ATOM 562 C CA . SER A 1 72 ? 15.058 2.214 -2.758 1.00 61.16 72 SER A CA 1
ATOM 563 C C . SER A 1 72 ? 13.621 2.060 -3.263 1.00 61.16 72 SER A C 1
ATOM 565 O O . SER A 1 72 ? 13.371 1.950 -4.466 1.00 61.16 72 SER A O 1
ATOM 567 N N . TYR A 1 73 ? 12.667 2.099 -2.334 1.00 62.19 73 TYR A N 1
ATOM 568 C CA . TYR A 1 73 ? 11.234 2.083 -2.617 1.00 62.19 73 TYR A CA 1
ATOM 569 C C . TYR A 1 73 ? 10.697 3.505 -2.479 1.00 62.19 73 TYR A C 1
ATOM 571 O O . TYR A 1 73 ? 10.854 4.117 -1.425 1.00 62.19 73 TYR A O 1
ATOM 579 N N . LEU A 1 74 ? 10.037 4.022 -3.514 1.00 64.19 74 LEU A N 1
ATOM 580 C CA . LEU A 1 74 ? 9.183 5.199 -3.378 1.00 64.19 74 LEU A CA 1
ATOM 581 C C . LEU A 1 74 ? 7.727 4.753 -3.486 1.00 64.19 74 LEU A C 1
ATOM 583 O O . LEU A 1 74 ? 7.296 4.196 -4.500 1.00 64.19 74 LEU A O 1
ATOM 587 N N . LEU A 1 75 ? 6.975 4.993 -2.414 1.00 63.00 75 LEU A N 1
ATOM 588 C CA . LEU A 1 75 ? 5.527 4.843 -2.401 1.00 63.00 75 L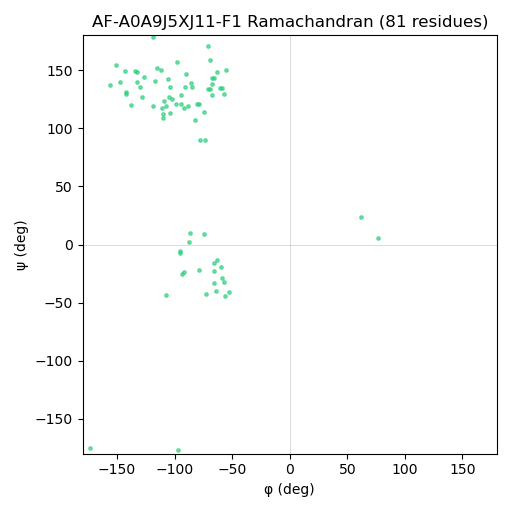EU A CA 1
ATOM 589 C C . LEU A 1 75 ? 4.905 6.163 -2.852 1.00 63.00 75 LEU A C 1
ATOM 591 O O . LEU A 1 75 ? 5.063 7.180 -2.180 1.00 63.00 75 LEU A O 1
ATOM 595 N N . TYR A 1 76 ? 4.160 6.145 -3.955 1.00 62.53 76 TYR A N 1
ATOM 596 C CA . TYR A 1 76 ? 3.333 7.281 -4.346 1.00 62.53 76 TYR A CA 1
ATOM 597 C C . TYR A 1 76 ? 1.867 6.975 -4.041 1.00 62.53 76 TYR A C 1
ATOM 599 O O . TYR A 1 76 ? 1.234 6.116 -4.663 1.00 62.53 76 TYR A O 1
ATOM 607 N N . LEU A 1 77 ? 1.322 7.717 -3.078 1.00 60.06 77 LEU A N 1
ATOM 608 C CA . LEU A 1 77 ? -0.096 7.732 -2.739 1.00 60.06 77 LEU A CA 1
ATOM 609 C C . LEU A 1 77 ? -0.882 8.484 -3.824 1.00 60.06 77 LEU A C 1
ATOM 611 O O . LEU A 1 77 ? -1.079 9.696 -3.739 1.00 60.06 77 LEU A O 1
ATOM 615 N N . SER A 1 78 ? -1.348 7.772 -4.852 1.00 55.09 78 SER A N 1
ATOM 616 C CA . SER A 1 78 ? -2.261 8.337 -5.853 1.00 55.09 78 SER A CA 1
ATOM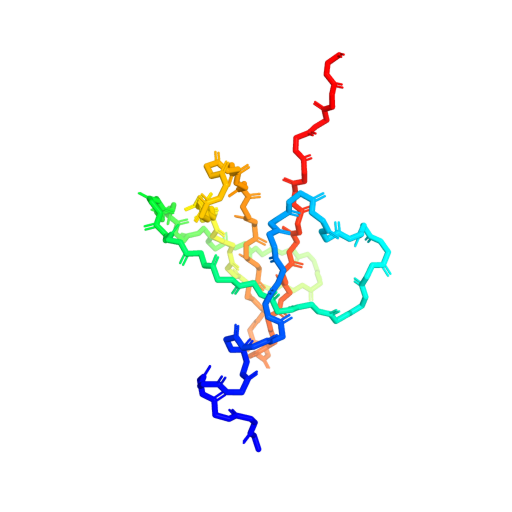 617 C C . SER A 1 78 ? -3.668 8.390 -5.248 1.00 55.09 78 SER A C 1
ATOM 619 O O . SER A 1 78 ? -4.426 7.428 -5.325 1.00 55.09 78 SER A O 1
ATOM 621 N N . HIS A 1 79 ? -4.021 9.494 -4.587 1.00 50.62 79 HIS A N 1
ATOM 622 C CA . HIS A 1 79 ? -5.404 9.679 -4.147 1.00 50.62 79 HIS A CA 1
ATOM 623 C C . HIS A 1 79 ? -6.269 9.948 -5.385 1.00 50.62 79 HIS A C 1
ATOM 625 O O . HIS A 1 79 ? -5.865 10.773 -6.212 1.00 50.62 79 HIS A O 1
ATOM 631 N N . PRO A 1 80 ? -7.435 9.297 -5.540 1.00 40.56 80 PRO A N 1
ATOM 632 C CA . PRO A 1 80 ? -8.373 9.688 -6.581 1.00 40.56 80 PRO A CA 1
ATOM 633 C C . PRO A 1 80 ? -8.736 11.167 -6.383 1.00 40.56 80 PRO A C 1
ATOM 635 O O . PRO A 1 80 ? -9.048 11.595 -5.270 1.00 40.56 80 PRO A O 1
ATOM 638 N N . SER A 1 81 ? -8.629 11.966 -7.448 1.00 31.28 81 SER A N 1
ATOM 639 C CA . SER A 1 81 ? -9.140 13.338 -7.440 1.00 31.28 81 SER A CA 1
ATOM 640 C C . SER A 1 81 ? -10.646 13.286 -7.181 1.00 31.28 81 SER A C 1
ATOM 642 O O . SER A 1 81 ? -11.311 12.468 -7.823 1.00 31.28 81 SER A O 1
ATOM 644 N N . PRO A 1 82 ? -11.208 14.121 -6.287 1.00 35.50 82 PRO A N 1
ATOM 645 C CA . PRO A 1 82 ? -12.646 14.336 -6.297 1.00 35.50 82 PRO A CA 1
ATOM 646 C C . PRO A 1 82 ? -13.033 14.882 -7.679 1.00 35.50 82 PRO A C 1
ATOM 648 O O . PRO A 1 82 ? -12.304 15.709 -8.240 1.00 35.50 82 PRO A O 1
ATOM 651 N N . ALA A 1 83 ? -14.100 14.315 -8.238 1.00 37.91 83 ALA A N 1
ATOM 652 C CA . ALA A 1 83 ? -14.736 14.772 -9.469 1.00 37.91 83 ALA A CA 1
ATOM 653 C C . ALA A 1 83 ? -15.464 16.103 -9.248 1.00 37.91 83 ALA A C 1
ATOM 655 O O . ALA A 1 83 ? -15.902 16.341 -8.097 1.00 37.91 83 ALA A O 1
#

Foldseek 3Di:
DDDPVRLVVQADAPVPDDPPDPDHRHDWDFPDKADWAWDDDPPFTWIKIWTWIAHPVRDIFIWIWIAGPVRDIDIDGPDDDDD

Solvent-accessible surface area (backbone atoms only — not comparable to full-atom values): 5196 Å² total; per-residue (Å²): 131,82,50,72,72,58,46,62,72,61,39,45,60,69,90,73,59,56,91,86,59,90,77,86,46,67,65,68,47,78,78,42,74,53,68,80,43,76,48,75,58,102,87,50,54,33,39,36,31,43,35,33,34,31,30,91,86,69,49,74,44,53,34,41,40,36,38,37,79,87,76,49,74,49,79,46,81,52,71,81,74,84,130

Nearest PDB structures (foldseek):
  8vfq-assembly1_A  TM=7.037E-01  e=2.540E+00  synthetic construct
  1vkd-assembly1_A  TM=4.828E-01  e=4.586E+00  Thermotoga maritima MSB8
  2eoc-assembly1_A  TM=5.901E-01  e=8.281E+00  Homo sapiens